Protein AF-A0A2U3LVM7-F1 (afdb_monomer)

Structure (mmCIF, N/CA/C/O backbone):
data_AF-A0A2U3LVM7-F1
#
_entry.id   AF-A0A2U3LVM7-F1
#
loop_
_atom_site.group_PDB
_atom_site.id
_atom_site.type_symbol
_atom_site.label_atom_id
_atom_site.label_alt_id
_atom_site.label_comp_id
_atom_site.label_asym_id
_atom_site.label_entity_id
_atom_site.label_seq_id
_atom_site.pdbx_PDB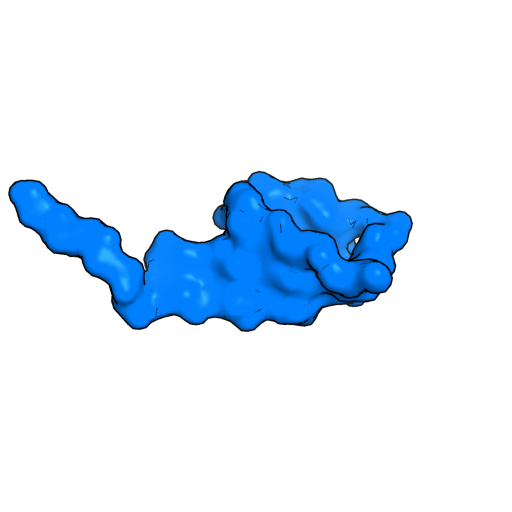_ins_code
_atom_site.Cartn_x
_atom_site.Cartn_y
_atom_site.Cartn_z
_atom_site.occupancy
_atom_site.B_iso_or_equiv
_atom_site.auth_seq_id
_atom_site.auth_comp_id
_atom_site.auth_asym_id
_atom_site.auth_atom_id
_atom_site.pdbx_PDB_model_num
ATOM 1 N N . MET A 1 1 ? -22.783 1.970 20.589 1.00 47.47 1 MET A N 1
ATOM 2 C CA . MET A 1 1 ? -21.867 2.497 19.560 1.00 47.47 1 MET A CA 1
ATOM 3 C C . MET A 1 1 ? -20.492 1.992 19.954 1.00 47.47 1 MET A C 1
ATOM 5 O O . MET A 1 1 ? -20.061 2.345 21.044 1.00 47.47 1 MET A O 1
ATOM 9 N N . ALA A 1 2 ? -19.893 1.069 19.201 1.00 61.84 2 ALA A N 1
ATOM 10 C CA . ALA A 1 2 ? -18.502 0.704 19.460 1.00 61.84 2 ALA A CA 1
ATOM 11 C C . ALA A 1 2 ? -17.637 1.934 19.152 1.00 61.84 2 ALA A C 1
ATOM 13 O O . ALA A 1 2 ? -17.900 2.626 18.168 1.00 61.84 2 ALA A O 1
ATOM 14 N N . ASP A 1 3 ? -16.690 2.243 20.030 1.00 69.00 3 ASP A N 1
ATOM 15 C CA . ASP A 1 3 ? -15.651 3.227 19.751 1.00 69.00 3 ASP A CA 1
ATOM 16 C C . ASP A 1 3 ? -14.887 2.763 18.503 1.00 69.00 3 ASP A C 1
ATOM 18 O O . ASP A 1 3 ? -14.319 1.676 18.500 1.00 69.00 3 ASP A O 1
ATOM 22 N N . ASN A 1 4 ? -14.954 3.540 17.421 1.00 72.31 4 ASN A N 1
ATOM 23 C CA . ASN A 1 4 ? -14.281 3.242 16.154 1.00 72.31 4 ASN A CA 1
ATOM 24 C C . ASN A 1 4 ? -12.884 3.890 16.136 1.00 72.31 4 ASN A C 1
ATOM 26 O O . ASN A 1 4 ? -12.460 4.443 15.117 1.00 72.31 4 ASN A O 1
ATOM 30 N N . SER A 1 5 ? -12.213 3.913 17.291 1.00 88.19 5 SER A N 1
ATOM 31 C CA . SER A 1 5 ? -10.866 4.449 17.417 1.00 88.19 5 SER A CA 1
ATOM 32 C C . SER A 1 5 ? -9.899 3.565 16.635 1.00 88.19 5 SER A C 1
ATOM 34 O O . SER A 1 5 ? -9.877 2.347 16.781 1.00 88.19 5 SER A O 1
ATOM 36 N N . ILE A 1 6 ? -9.119 4.192 15.755 1.00 93.75 6 ILE A N 1
ATOM 37 C CA . ILE A 1 6 ? -8.024 3.515 15.063 1.00 93.75 6 ILE A CA 1
ATOM 38 C C . ILE A 1 6 ? -6.939 3.238 16.104 1.00 93.75 6 ILE A C 1
ATOM 40 O O . ILE A 1 6 ? -6.418 4.173 16.715 1.00 93.75 6 ILE A O 1
ATOM 44 N N . THR A 1 7 ? -6.610 1.967 16.311 1.00 96.25 7 THR A N 1
ATOM 45 C CA . THR A 1 7 ? -5.598 1.523 17.277 1.00 96.25 7 THR A CA 1
ATOM 46 C C . THR A 1 7 ? -4.327 1.035 16.594 1.00 96.25 7 THR A C 1
ATOM 48 O O . THR A 1 7 ? -3.231 1.262 17.111 1.00 96.25 7 THR A O 1
ATOM 51 N N . ILE A 1 8 ? -4.455 0.403 15.423 1.00 96.75 8 ILE A N 1
ATOM 52 C CA . ILE A 1 8 ? -3.334 -0.138 14.651 1.00 96.75 8 ILE A CA 1
ATOM 53 C C . ILE A 1 8 ? -3.445 0.300 13.190 1.00 96.75 8 ILE A C 1
ATOM 55 O O . ILE A 1 8 ? -4.375 -0.082 12.479 1.00 96.75 8 ILE A O 1
ATOM 59 N N . SER A 1 9 ? -2.429 1.028 12.724 1.00 97.50 9 SER A N 1
ATOM 60 C CA . SER A 1 9 ? -2.266 1.415 11.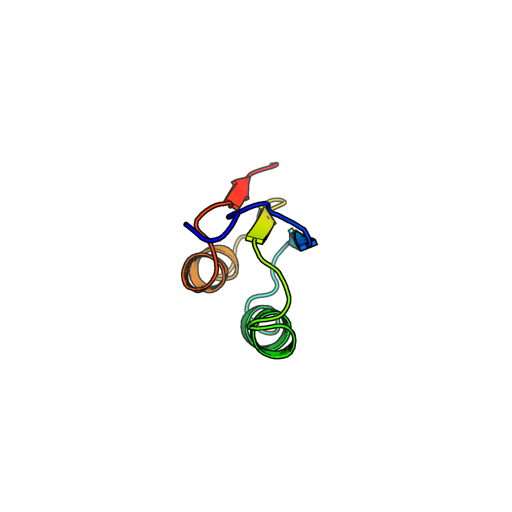321 1.00 97.50 9 SER A CA 1
ATOM 61 C C . SER A 1 9 ? -1.113 0.642 10.686 1.00 97.50 9 SER A C 1
ATOM 63 O O . SER A 1 9 ? 0.006 0.634 11.205 1.00 97.50 9 SER A O 1
ATOM 65 N N . LEU A 1 10 ? -1.361 0.028 9.530 1.00 98.31 10 LEU A N 1
ATOM 66 C CA . LEU A 1 10 ? -0.309 -0.501 8.667 1.00 98.31 10 LEU A CA 1
ATOM 67 C C . LEU A 1 10 ? 0.117 0.586 7.678 1.00 98.31 10 LEU A C 1
ATOM 69 O O . LEU A 1 10 ? -0.616 0.896 6.743 1.00 98.31 10 LEU A O 1
ATOM 73 N N . CYS A 1 11 ? 1.312 1.137 7.860 1.00 98.12 11 CYS A N 1
ATOM 74 C CA . CYS A 1 11 ? 1.887 2.124 6.948 1.00 98.12 11 CYS A CA 1
ATOM 75 C C . CYS A 1 11 ? 2.985 1.473 6.103 1.00 98.12 11 CYS A C 1
ATOM 77 O O . CYS A 1 11 ? 3.938 0.922 6.655 1.00 98.12 11 CYS A O 1
ATOM 79 N N . MET A 1 12 ? 2.881 1.553 4.776 1.00 98.25 12 MET A N 1
ATOM 80 C CA . MET A 1 12 ? 3.860 0.966 3.856 1.00 98.25 12 MET A CA 1
ATOM 81 C C . MET A 1 12 ? 4.341 1.994 2.836 1.00 98.25 12 MET A C 1
ATOM 83 O O . MET A 1 12 ? 3.543 2.731 2.266 1.00 98.25 12 MET A O 1
ATOM 87 N N . ILE A 1 13 ? 5.646 2.000 2.570 1.00 98.12 13 ILE A N 1
ATOM 88 C CA . ILE A 1 13 ? 6.243 2.677 1.415 1.00 98.12 13 ILE A CA 1
ATOM 89 C C . ILE A 1 13 ? 6.486 1.598 0.363 1.00 98.12 13 ILE A C 1
ATOM 91 O O . ILE A 1 13 ? 7.132 0.595 0.667 1.00 98.12 13 ILE A O 1
ATOM 95 N N . VAL A 1 14 ? 5.949 1.772 -0.841 1.00 98.00 14 VAL A N 1
ATOM 96 C CA . VAL A 1 14 ? 5.921 0.720 -1.866 1.00 98.00 14 VAL A CA 1
ATOM 97 C C . VAL A 1 14 ? 6.471 1.247 -3.194 1.00 98.00 14 VAL A C 1
ATOM 99 O O . VAL A 1 14 ? 6.360 2.438 -3.504 1.00 98.00 14 VAL A O 1
ATOM 102 N N . ARG A 1 15 ? 7.112 0.358 -3.964 1.00 98.19 15 ARG A N 1
ATOM 103 C CA . ARG A 1 15 ? 7.530 0.593 -5.349 1.00 98.19 15 ARG A CA 1
ATOM 104 C C . ARG A 1 15 ? 7.679 -0.722 -6.108 1.00 98.19 15 ARG A C 1
ATOM 106 O O . ARG A 1 15 ? 8.557 -1.502 -5.767 1.00 98.19 15 ARG A O 1
ATOM 113 N N . ASN A 1 16 ? 6.921 -0.906 -7.182 1.00 98.56 16 ASN A N 1
ATOM 114 C CA . ASN A 1 16 ? 7.058 -2.032 -8.110 1.00 98.56 16 ASN A CA 1
ATOM 115 C C . ASN A 1 16 ? 7.041 -3.436 -7.457 1.00 98.56 16 ASN A C 1
ATOM 117 O O . ASN A 1 16 ? 7.938 -4.250 -7.671 1.00 98.56 16 ASN A O 1
ATOM 121 N N . GLU A 1 17 ? 6.027 -3.709 -6.640 1.00 98.44 17 GLU A N 1
ATOM 122 C CA . GLU A 1 17 ? 5.834 -4.953 -5.889 1.00 98.44 17 GLU A CA 1
ATOM 123 C C . GLU A 1 17 ? 4.634 -5.783 -6.386 1.00 98.44 17 GLU A C 1
ATOM 125 O O . GLU A 1 17 ? 4.041 -6.544 -5.615 1.00 98.44 17 GLU A O 1
ATOM 130 N N . GLU A 1 18 ? 4.252 -5.697 -7.668 1.00 98.75 18 GLU A N 1
ATOM 131 C CA . GLU A 1 18 ? 3.049 -6.380 -8.185 1.00 98.75 18 GLU A CA 1
ATOM 132 C C . GLU A 1 18 ? 3.027 -7.903 -7.939 1.00 98.75 18 GLU A C 1
ATOM 134 O O . GLU A 1 18 ? 1.966 -8.507 -7.797 1.00 98.75 18 GLU A O 1
ATOM 139 N N . ASN A 1 19 ? 4.203 -8.527 -7.827 1.00 98.56 19 ASN A N 1
ATOM 140 C CA . ASN A 1 19 ? 4.351 -9.969 -7.619 1.00 98.56 19 ASN A CA 1
ATOM 141 C C . ASN A 1 19 ? 4.192 -10.409 -6.153 1.00 98.56 19 ASN A C 1
ATOM 143 O O . ASN A 1 19 ? 4.063 -11.605 -5.880 1.00 98.56 19 ASN A O 1
ATOM 147 N N . THR A 1 20 ? 4.256 -9.481 -5.195 1.00 98.38 20 THR A N 1
ATOM 148 C CA . THR A 1 20 ? 4.336 -9.815 -3.762 1.00 98.38 20 THR A CA 1
ATOM 149 C C . THR A 1 20 ? 3.311 -9.074 -2.909 1.00 98.38 20 THR A C 1
ATOM 151 O O . THR A 1 20 ? 2.888 -9.618 -1.883 1.00 98.38 20 THR A O 1
ATOM 154 N N . ILE A 1 21 ? 2.878 -7.880 -3.328 1.00 98.62 21 ILE A N 1
ATOM 155 C CA . ILE A 1 21 ? 2.119 -6.953 -2.484 1.00 98.62 21 ILE A CA 1
ATOM 156 C C . ILE A 1 21 ? 0.766 -7.520 -2.040 1.00 98.62 21 ILE A C 1
ATOM 158 O O . ILE A 1 21 ? 0.436 -7.414 -0.861 1.00 98.62 21 ILE A O 1
ATOM 162 N N . ALA A 1 22 ? 0.041 -8.221 -2.921 1.00 98.62 22 ALA A N 1
ATOM 163 C CA . ALA A 1 22 ? -1.220 -8.887 -2.572 1.00 98.62 22 ALA A CA 1
ATOM 164 C C . ALA A 1 22 ? -1.019 -9.913 -1.446 1.00 98.62 22 ALA A C 1
ATOM 166 O O . ALA A 1 22 ? -1.630 -9.821 -0.385 1.00 98.62 22 ALA A O 1
ATOM 167 N N . ARG A 1 23 ? -0.064 -10.837 -1.625 1.00 98.56 23 ARG A N 1
ATOM 168 C CA . ARG A 1 23 ? 0.266 -11.856 -0.617 1.00 98.56 23 ARG A CA 1
ATOM 169 C C . ARG A 1 23 ? 0.709 -11.230 0.710 1.00 98.56 23 ARG A C 1
ATOM 171 O O . ARG A 1 23 ? 0.397 -11.767 1.770 1.00 98.56 23 ARG A O 1
ATOM 178 N N . CYS A 1 24 ? 1.457 -10.127 0.660 1.00 98.19 24 CYS A N 1
ATOM 179 C CA . CYS A 1 24 ? 1.882 -9.402 1.855 1.00 98.19 24 CYS A CA 1
ATOM 180 C C . CYS A 1 24 ? 0.674 -8.856 2.626 1.00 98.19 24 CYS A C 1
ATOM 182 O O . CYS A 1 24 ? 0.541 -9.123 3.820 1.00 98.19 24 CYS A O 1
ATOM 184 N N . LEU A 1 25 ? -0.224 -8.145 1.944 1.00 98.44 25 LEU A N 1
ATOM 185 C CA . LEU A 1 25 ? -1.418 -7.553 2.548 1.00 98.44 25 LEU A CA 1
ATOM 186 C C . LEU A 1 25 ? -2.412 -8.620 3.034 1.00 98.44 25 LEU A C 1
ATOM 188 O O . LEU A 1 25 ? -2.975 -8.484 4.119 1.00 98.44 25 LEU A O 1
ATOM 192 N N . ASP A 1 26 ? -2.555 -9.728 2.303 1.00 98.50 26 ASP A N 1
ATOM 193 C CA . ASP A 1 26 ? -3.368 -10.873 2.723 1.00 98.50 26 ASP A CA 1
ATOM 194 C C . ASP A 1 26 ? -2.866 -11.500 4.028 1.00 98.50 26 ASP A C 1
ATOM 196 O O . ASP A 1 26 ? -3.671 -11.904 4.867 1.00 98.50 26 ASP A O 1
ATOM 200 N N . SER A 1 27 ? -1.545 -11.558 4.236 1.00 98.38 27 SER A N 1
ATOM 201 C CA . SER A 1 27 ? -0.957 -12.190 5.428 1.00 98.38 27 SER A CA 1
ATOM 202 C C . SER A 1 27 ? -1.261 -11.460 6.740 1.00 98.38 27 SER A C 1
ATOM 204 O O . SER A 1 27 ? -1.156 -12.053 7.812 1.00 98.38 27 SER A O 1
ATOM 206 N N . VAL A 1 28 ? -1.666 -10.191 6.654 1.00 97.12 28 VAL A N 1
ATOM 207 C CA . VAL A 1 28 ? -2.010 -9.334 7.798 1.00 97.12 28 VAL A CA 1
AT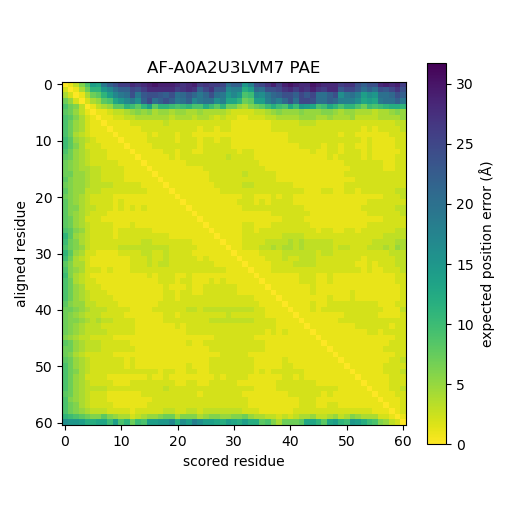OM 208 C C . VAL A 1 28 ? -3.478 -8.901 7.785 1.00 97.12 28 VAL A C 1
ATOM 210 O O . VAL A 1 28 ? -3.886 -8.050 8.576 1.00 97.12 28 VAL A O 1
ATOM 213 N N . LYS A 1 29 ? -4.297 -9.477 6.897 1.00 95.56 29 LYS A N 1
ATOM 214 C CA . LYS A 1 29 ? -5.708 -9.119 6.737 1.00 95.56 29 LYS A CA 1
ATOM 215 C C . LYS A 1 29 ? -6.483 -9.309 8.045 1.00 95.56 29 LYS A C 1
ATOM 217 O O . LYS A 1 29 ? -6.463 -10.382 8.641 1.00 95.56 29 LYS A O 1
ATOM 222 N N . GLY A 1 30 ? -7.203 -8.266 8.459 1.00 95.56 30 GLY A N 1
ATOM 223 C CA . GLY A 1 30 ? -8.005 -8.260 9.688 1.00 95.56 30 GLY A CA 1
ATOM 224 C C . GLY A 1 30 ? -7.229 -7.940 10.969 1.00 95.56 30 GLY A C 1
ATOM 225 O O . GLY A 1 30 ? -7.827 -7.977 12.039 1.00 95.56 30 GLY A O 1
ATOM 226 N N . ILE A 1 31 ? -5.928 -7.637 10.875 1.00 96.50 31 ILE A N 1
ATOM 227 C CA . ILE A 1 31 ? -5.118 -7.161 12.004 1.00 96.50 31 ILE A CA 1
ATOM 228 C C . ILE A 1 31 ? -5.140 -5.627 12.110 1.00 96.50 31 ILE A C 1
ATOM 230 O O . ILE A 1 31 ? -5.447 -5.137 13.194 1.00 96.50 31 ILE A O 1
ATOM 234 N N . PRO A 1 32 ? -4.802 -4.850 11.057 1.00 97.38 32 PRO A N 1
ATOM 235 C CA . PRO A 1 32 ? -4.840 -3.398 11.151 1.00 97.38 32 PRO A CA 1
ATOM 236 C C . PRO A 1 32 ? -6.267 -2.868 10.983 1.00 97.38 32 PRO A C 1
ATOM 238 O O . PRO A 1 32 ? -7.046 -3.391 10.183 1.00 97.38 32 PRO A O 1
ATOM 241 N N . ASP A 1 33 ? -6.567 -1.777 11.682 1.00 96.31 33 ASP A N 1
ATOM 242 C CA . ASP A 1 33 ? -7.814 -1.024 11.521 1.00 96.31 33 ASP A CA 1
ATOM 243 C C . ASP A 1 33 ? -7.787 -0.186 10.232 1.00 96.31 33 ASP A C 1
ATOM 245 O O . ASP A 1 33 ? -8.820 0.082 9.618 1.00 96.31 33 ASP A O 1
ATOM 249 N N . GLU A 1 34 ? -6.589 0.227 9.804 1.00 96.31 34 GLU A N 1
ATOM 250 C CA . GLU A 1 34 ? -6.371 0.959 8.561 1.00 96.31 34 GLU A CA 1
ATOM 251 C C . GLU A 1 34 ? -5.049 0.595 7.879 1.00 96.31 34 GLU A C 1
ATOM 253 O O . GLU A 1 34 ? -4.057 0.242 8.519 1.00 96.31 34 GLU A O 1
ATOM 258 N N . ILE A 1 35 ? -5.023 0.750 6.556 1.00 98.44 35 ILE A N 1
ATOM 259 C CA . ILE A 1 35 ? -3.829 0.567 5.731 1.00 98.44 35 ILE A CA 1
ATOM 260 C C . ILE A 1 35 ? -3.565 1.877 4.993 1.00 98.44 35 ILE A C 1
ATOM 262 O O . ILE A 1 35 ? -4.470 2.419 4.355 1.00 98.44 35 ILE A O 1
ATOM 266 N N . VAL A 1 36 ? -2.334 2.376 5.072 1.00 98.38 3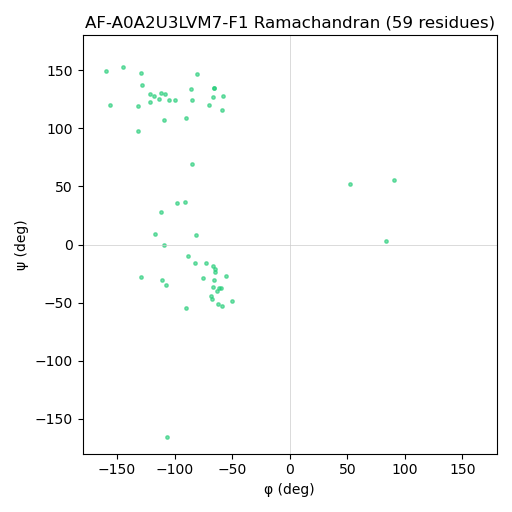6 VAL A N 1
ATOM 267 C CA . VAL A 1 36 ? -1.855 3.582 4.390 1.00 98.38 36 VAL A CA 1
ATOM 268 C C . VAL A 1 36 ? -0.671 3.210 3.506 1.00 98.38 36 VAL A C 1
ATOM 270 O O . VAL A 1 36 ? 0.334 2.689 3.989 1.00 98.38 36 VAL A O 1
ATOM 273 N N . ILE A 1 37 ? -0.780 3.502 2.213 1.00 98.56 37 ILE A N 1
ATOM 274 C CA . ILE A 1 37 ? 0.258 3.216 1.222 1.00 98.56 37 ILE A CA 1
ATOM 275 C C . ILE A 1 37 ? 0.846 4.528 0.715 1.00 98.56 37 ILE A C 1
ATOM 277 O O . ILE A 1 37 ? 0.116 5.418 0.289 1.00 98.56 37 ILE A O 1
ATOM 281 N N . VAL A 1 38 ? 2.170 4.630 0.716 1.00 98.56 38 VAL A N 1
ATOM 282 C CA . VAL A 1 38 ? 2.917 5.681 0.024 1.00 98.56 38 VAL A CA 1
ATOM 283 C C . VAL A 1 38 ? 3.623 5.039 -1.168 1.00 98.56 38 VAL A C 1
ATOM 285 O O . VAL A 1 38 ? 4.581 4.287 -0.994 1.00 98.56 38 VAL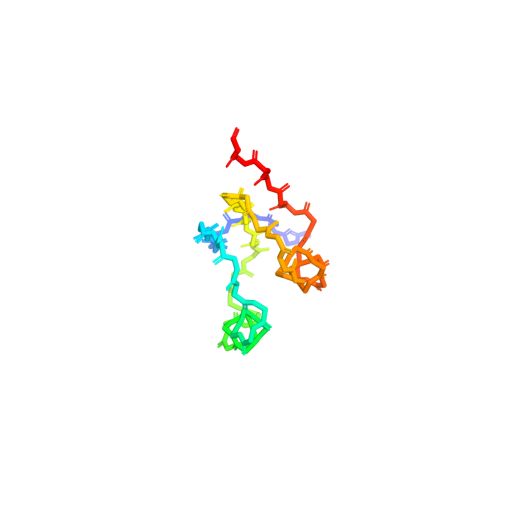 A O 1
ATOM 288 N N . ASP A 1 3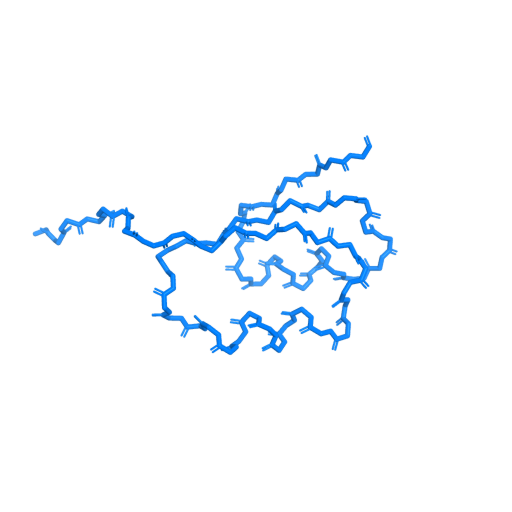9 ? 3.138 5.300 -2.377 1.00 98.38 39 ASP A N 1
ATOM 289 C CA . ASP A 1 39 ? 3.742 4.821 -3.619 1.00 98.38 39 ASP A CA 1
ATOM 290 C C . ASP A 1 39 ? 4.859 5.767 -4.068 1.00 98.38 39 ASP A C 1
ATOM 292 O O . ASP A 1 39 ? 4.635 6.961 -4.259 1.00 98.38 39 ASP A O 1
ATOM 296 N N . THR A 1 40 ? 6.068 5.240 -4.270 1.00 98.19 40 THR A N 1
ATOM 297 C CA . THR A 1 40 ? 7.249 6.042 -4.654 1.00 98.19 40 THR A CA 1
ATOM 298 C C . THR A 1 40 ? 7.536 6.013 -6.157 1.00 98.19 40 THR A C 1
ATOM 300 O O . THR A 1 40 ? 8.688 5.982 -6.599 1.00 98.19 40 THR A O 1
ATOM 303 N N . GLY A 1 41 ? 6.470 5.977 -6.961 1.00 97.69 41 GLY A N 1
ATOM 304 C CA . GLY A 1 41 ? 6.551 5.940 -8.418 1.00 97.69 41 GLY A CA 1
ATOM 305 C C . GLY A 1 41 ? 6.599 4.522 -8.971 1.00 97.69 41 GLY A C 1
ATOM 306 O O . GLY A 1 41 ? 7.524 4.181 -9.717 1.00 97.69 41 GLY A O 1
ATOM 307 N N . SER A 1 42 ? 5.611 3.696 -8.615 1.00 98.44 42 SER A N 1
ATOM 308 C CA . SER A 1 42 ? 5.418 2.414 -9.292 1.00 98.44 42 SER A CA 1
ATOM 309 C C . SER A 1 42 ? 5.014 2.633 -10.751 1.00 98.44 42 SER A C 1
ATOM 311 O O . SER A 1 42 ? 4.148 3.452 -11.065 1.00 98.44 42 SER A O 1
ATOM 313 N N . SER A 1 43 ? 5.650 1.875 -11.638 1.00 98.19 43 SER A N 1
ATOM 314 C CA . SER A 1 43 ? 5.381 1.811 -13.080 1.00 98.19 43 SER A CA 1
ATOM 315 C C . SER A 1 43 ? 4.725 0.492 -13.499 1.00 98.19 43 SER A C 1
ATOM 317 O O . SER A 1 43 ? 4.490 0.274 -14.685 1.00 98.19 43 SER A O 1
ATOM 319 N N . ASP A 1 44 ? 4.498 -0.400 -12.540 1.00 98.62 44 ASP A N 1
ATOM 320 C CA . ASP A 1 44 ? 3.857 -1.700 -12.705 1.00 98.62 44 ASP A CA 1
ATOM 321 C C . ASP A 1 44 ? 2.425 -1.680 -12.123 1.00 98.62 44 ASP A C 1
ATOM 323 O O . ASP A 1 44 ? 1.863 -0.616 -11.833 1.00 98.62 44 ASP A O 1
ATOM 327 N N . ARG A 1 45 ? 1.814 -2.853 -11.925 1.00 98.56 45 ARG A N 1
ATOM 328 C CA . ARG A 1 45 ? 0.435 -2.967 -11.424 1.00 98.56 45 ARG A CA 1
ATOM 329 C C . ARG A 1 45 ? 0.300 -2.845 -9.906 1.00 98.56 45 ARG A C 1
ATOM 331 O O . ARG A 1 45 ? -0.799 -3.024 -9.384 1.00 98.56 45 ARG A O 1
ATOM 338 N N . THR A 1 46 ? 1.359 -2.491 -9.176 1.00 98.62 46 THR A N 1
ATOM 339 C CA . THR A 1 46 ? 1.330 -2.343 -7.708 1.00 98.62 46 THR A CA 1
ATOM 340 C C . THR A 1 46 ? 0.173 -1.471 -7.242 1.00 98.62 46 THR A C 1
ATOM 342 O O . THR A 1 46 ? -0.586 -1.873 -6.361 1.00 98.62 46 THR A O 1
ATOM 345 N N . LYS A 1 47 ? -0.006 -0.298 -7.867 1.00 97.69 47 LYS A N 1
ATOM 346 C CA . LYS A 1 47 ? -1.081 0.645 -7.521 1.00 97.69 47 LYS A CA 1
ATOM 347 C C . LYS A 1 47 ? -2.477 0.117 -7.812 1.00 97.69 47 LYS A C 1
ATOM 349 O O . LYS A 1 47 ? -3.417 0.512 -7.134 1.00 97.69 47 LYS A O 1
ATOM 354 N N . GLU A 1 48 ? -2.631 -0.736 -8.818 1.00 98.50 48 GLU A N 1
ATOM 355 C CA . GLU A 1 48 ? -3.911 -1.391 -9.096 1.00 98.50 48 GLU A CA 1
ATOM 356 C C . GLU A 1 48 ? -4.241 -2.386 -7.987 1.00 98.50 48 GLU A C 1
ATOM 358 O O . GLU A 1 48 ? -5.351 -2.374 -7.471 1.00 98.50 48 GLU A O 1
ATOM 363 N N . ILE A 1 49 ? -3.251 -3.179 -7.572 1.00 98.56 49 ILE A N 1
ATOM 364 C CA . ILE A 1 49 ? -3.426 -4.219 -6.558 1.00 98.56 49 ILE A CA 1
ATOM 365 C C . ILE A 1 49 ? -3.717 -3.604 -5.185 1.00 98.56 49 ILE A C 1
ATOM 367 O O . ILE A 1 49 ? -4.657 -4.022 -4.520 1.00 98.56 49 ILE A O 1
ATOM 371 N N . VAL A 1 50 ? -2.967 -2.583 -4.746 1.00 98.06 50 VAL A N 1
ATOM 372 C CA . VAL A 1 50 ? -3.184 -1.994 -3.407 1.00 98.06 50 VAL A CA 1
ATOM 373 C C . VAL A 1 50 ? -4.546 -1.306 -3.251 1.00 98.06 50 VAL A C 1
ATOM 375 O O . VAL A 1 50 ? -5.053 -1.237 -2.132 1.00 98.06 50 VAL A O 1
ATOM 378 N N . LYS A 1 51 ? -5.175 -0.862 -4.352 1.00 98.06 51 LYS A N 1
ATOM 379 C CA . LYS A 1 51 ? -6.535 -0.287 -4.344 1.00 98.06 51 LYS A CA 1
ATOM 380 C C . LYS A 1 51 ? -7.607 -1.293 -3.937 1.00 98.06 51 LYS A C 1
ATOM 382 O O . LYS A 1 51 ? -8.676 -0.887 -3.501 1.00 98.06 51 LYS A O 1
ATOM 387 N N . GLU A 1 52 ? -7.336 -2.591 -4.047 1.00 98.00 52 GLU A N 1
ATOM 388 C CA . GLU A 1 52 ? -8.250 -3.627 -3.553 1.00 98.00 52 GLU A CA 1
ATOM 389 C C . GLU A 1 52 ? -8.254 -3.719 -2.015 1.00 98.00 52 GLU A C 1
ATOM 391 O O . GLU A 1 52 ? -9.174 -4.294 -1.433 1.00 98.00 52 GLU A O 1
ATOM 396 N N . TYR A 1 53 ? -7.247 -3.139 -1.348 1.00 98.00 53 TYR A N 1
ATOM 397 C CA . TYR A 1 53 ? -7.046 -3.233 0.102 1.00 98.00 53 TYR A CA 1
ATOM 398 C C . TYR A 1 53 ? -7.291 -1.915 0.841 1.00 98.00 53 TYR A C 1
ATOM 400 O O . TYR A 1 53 ? -7.669 -1.939 2.012 1.00 98.00 53 TYR A O 1
ATOM 408 N N . THR A 1 54 ? -7.046 -0.769 0.202 1.00 97.88 54 THR A N 1
ATOM 409 C CA . THR A 1 54 ? -7.261 0.551 0.807 1.00 97.88 54 THR A CA 1
ATOM 410 C C . THR A 1 54 ? -7.388 1.651 -0.239 1.00 97.88 54 THR A C 1
ATOM 412 O O . THR A 1 54 ? -6.731 1.621 -1.277 1.00 97.88 54 THR A O 1
ATOM 415 N N . ASP A 1 55 ? -8.165 2.679 0.094 1.00 97.69 55 ASP A N 1
ATOM 416 C CA . ASP A 1 55 ? -8.248 3.923 -0.676 1.00 97.69 55 ASP A CA 1
ATOM 417 C C . ASP A 1 55 ? -7.193 4.960 -0.240 1.00 97.69 55 ASP A C 1
ATOM 419 O O . ASP A 1 55 ? -7.005 5.983 -0.901 1.00 97.69 55 ASP A O 1
ATOM 423 N N . LYS A 1 56 ? -6.484 4.728 0.877 1.00 98.12 56 LYS A N 1
ATOM 424 C CA . LYS A 1 56 ? -5.472 5.652 1.423 1.00 98.12 56 LYS A CA 1
ATOM 425 C C . LYS A 1 56 ? -4.110 5.434 0.764 1.00 98.12 56 LYS A C 1
ATOM 427 O O . LYS A 1 56 ? -3.172 4.942 1.393 1.00 98.12 56 LYS A O 1
ATOM 432 N N . ILE A 1 57 ? -4.021 5.799 -0.511 1.00 98.31 57 ILE A N 1
ATOM 433 C CA . ILE A 1 57 ? -2.808 5.681 -1.326 1.00 98.31 57 ILE A CA 1
ATOM 434 C C . ILE A 1 57 ? -2.309 7.083 -1.685 1.00 98.31 57 ILE A C 1
ATOM 436 O O . ILE A 1 57 ? -3.053 7.887 -2.245 1.00 98.31 57 ILE A O 1
ATOM 440 N N . PHE A 1 58 ? -1.049 7.370 -1.371 1.00 98.31 58 PHE A N 1
ATOM 441 C CA . PHE A 1 58 ? -0.399 8.658 -1.601 1.00 98.31 58 PHE A CA 1
ATOM 442 C C . PHE A 1 58 ? 0.776 8.487 -2.560 1.00 98.31 58 PHE A C 1
ATOM 444 O O . PHE A 1 58 ? 1.645 7.656 -2.320 1.00 98.31 58 PHE A O 1
ATOM 451 N N . ASP A 1 59 ? 0.823 9.285 -3.623 1.00 97.62 59 ASP A N 1
ATOM 452 C CA . ASP A 1 59 ? 1.951 9.294 -4.554 1.00 97.62 59 ASP A CA 1
ATOM 453 C C . ASP A 1 59 ? 3.060 10.244 -4.058 1.00 97.62 59 ASP A C 1
ATOM 455 O O . ASP A 1 59 ? 2.793 11.387 -3.677 1.00 97.62 59 ASP A O 1
ATOM 459 N N .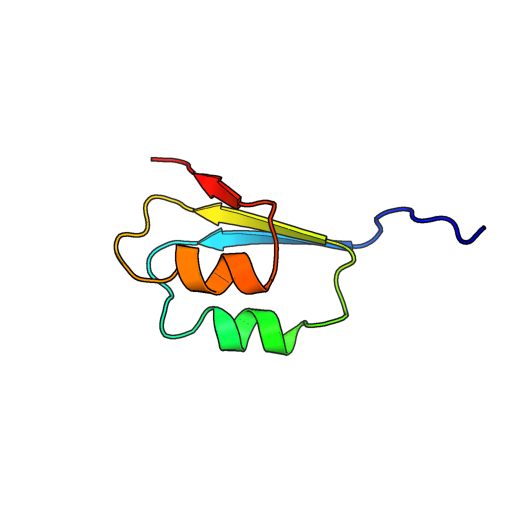 PHE A 1 60 ? 4.312 9.784 -4.097 1.00 93.88 60 PHE A N 1
ATOM 460 C CA . PHE A 1 60 ? 5.514 10.586 -3.858 1.00 93.88 60 PHE A CA 1
ATOM 461 C C . PHE A 1 60 ? 6.536 10.317 -4.968 1.00 93.88 60 PHE A C 1
ATOM 463 O O . PHE A 1 60 ? 7.257 9.319 -4.939 1.00 93.88 60 PHE A O 1
ATOM 470 N N . THR A 1 61 ? 6.572 11.198 -5.968 1.00 78.81 61 THR A N 1
ATOM 471 C CA . THR A 1 61 ? 7.368 11.044 -7.198 1.00 78.81 61 THR A CA 1
ATOM 472 C C . THR A 1 61 ? 8.247 12.247 -7.467 1.00 78.81 61 THR A C 1
ATOM 474 O O . THR A 1 61 ? 7.708 13.372 -7.347 1.00 78.81 61 THR A O 1
#

Sequence (61 aa):
MADNSITISLCMIVRNEENTIARCLDSVKGIPDEIVIVDTGSSDRTKEIVKEYTDKIFDFT

Organi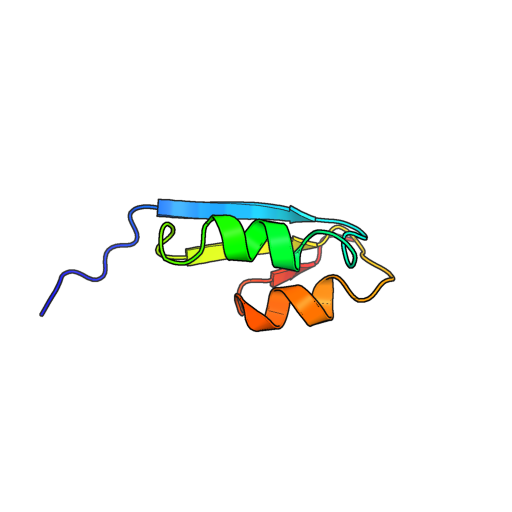sm: NCBI:txid2043169

Radius of gyration: 12.28 Å; Cα contacts (8 Å, |Δi|>4): 89; chains: 1; bounding box: 29×23×33 Å

Mean predicted aligned error: 3.44 Å

pLDDT: mean 95.03, std 9.37, range [47.47, 98.75]

InterPro domains:
  IPR001173 Glycosyltransferase 2-like [PF00535] (9-56)
  IPR029044 Nucleotide-diphospho-sugar transferases [G3DSA:3.90.550.10] (1-61)
  IPR029044 Nucleotide-diphospho-sugar transferases [SSF53448] (4-56)

Secondary structure (DSSP, 8-state):
--------EEEEEESS-TTTHHHHHHHTTTS-SEEEEEES---STHHHHHTTT-S-EEE--

Nearest PDB structures (foldseek):
  7msk-assembly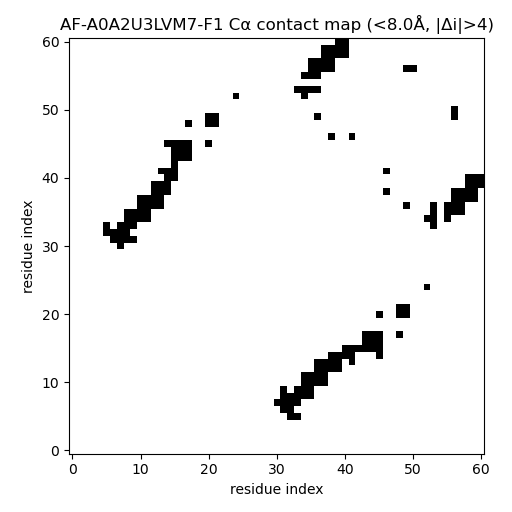1_B  TM=8.847E-01  e=6.988E-03  Bacillus thuringiensis serovar andalousiensis BGSC 4AW1
  7msn-assembly1_B  TM=8.304E-01  e=9.142E-03  Bacillus subtilis subsp. subtilis str. 168
  7msp-assembly2_B  TM=7.744E-01  e=1.279E-02  Bacillus subtilis subsp. subtilis str. 168
  7msn-assembly1_A  TM=8.029E-01  e=2.342E-02  Bacillus subtilis subsp. subtilis str. 168

Foldseek 3Di:
DPDLDFDFEAEDEDEAQPPPLLVVCVVCPPPGSYYAYEYADHPDCNVVNCVVPHPRYHYDD

Solvent-accessible surface area (backbone atoms only — not comparable to full-atom values): 3847 Å² total; per-residue (Å²): 131,80,84,85,72,82,84,40,74,45,76,46,80,46,63,64,39,61,93,47,49,63,65,56,53,61,77,49,63,89,68,50,74,43,55,39,39,36,34,56,62,50,89,58,57,31,70,65,57,50,54,79,77,34,88,50,66,43,85,53,123